Protein AF-A0A3D3Q5A8-F1 (afdb_monomer_lite)

Structure (mmCIF, N/CA/C/O backbone):
data_AF-A0A3D3Q5A8-F1
#
_entry.id   AF-A0A3D3Q5A8-F1
#
loop_
_atom_site.group_PDB
_atom_site.id
_atom_site.type_symbol
_atom_site.label_atom_id
_atom_site.label_alt_id
_atom_site.label_comp_id
_atom_site.label_asym_id
_atom_site.label_entity_id
_atom_site.label_seq_id
_atom_site.pdbx_PDB_ins_code
_atom_site.Cartn_x
_atom_site.Cartn_y
_atom_site.Cartn_z
_atom_site.occupancy
_atom_site.B_iso_or_equiv
_atom_site.auth_seq_id
_atom_site.auth_comp_id
_atom_site.auth_asym_id
_atom_site.auth_atom_id
_atom_site.pdbx_PDB_model_num
ATOM 1 N N . MET A 1 1 ? -49.945 8.612 -35.648 1.00 50.72 1 MET A N 1
ATOM 2 C CA . MET A 1 1 ? -48.708 7.947 -35.167 1.00 50.72 1 MET A CA 1
ATOM 3 C C . MET A 1 1 ? -49.095 6.640 -34.490 1.00 50.72 1 MET A C 1
ATOM 5 O O . MET A 1 1 ? -49.850 6.670 -33.527 1.00 50.72 1 MET A O 1
ATOM 9 N N . SER A 1 2 ? -48.706 5.497 -35.062 1.00 47.28 2 SER A N 1
ATOM 10 C CA . SER A 1 2 ? -49.207 4.184 -34.635 1.00 47.28 2 SER A CA 1
ATOM 11 C C . SER A 1 2 ? -48.588 3.749 -33.299 1.00 47.28 2 SER A C 1
ATOM 13 O O . SER A 1 2 ? -47.399 3.956 -33.050 1.00 47.28 2 SER A O 1
ATOM 15 N N . ARG A 1 3 ? -49.397 3.116 -32.435 1.00 49.88 3 ARG A N 1
ATOM 16 C CA . ARG A 1 3 ? -49.002 2.603 -31.104 1.00 49.88 3 ARG A CA 1
ATOM 17 C C . ARG A 1 3 ? -47.792 1.651 -31.130 1.00 49.88 3 ARG A C 1
ATOM 19 O O . ARG A 1 3 ? -47.181 1.431 -30.093 1.00 49.88 3 ARG A O 1
ATOM 26 N N . ARG A 1 4 ? -47.418 1.121 -32.300 1.00 47.25 4 ARG A N 1
ATOM 27 C CA . ARG A 1 4 ? -46.270 0.219 -32.474 1.00 47.25 4 ARG A CA 1
ATOM 28 C C . ARG A 1 4 ? -44.910 0.925 -32.405 1.00 47.25 4 ARG A C 1
ATOM 30 O O . ARG A 1 4 ? -43.928 0.269 -32.088 1.00 47.25 4 ARG A O 1
ATOM 37 N N . GLY A 1 5 ? -44.845 2.240 -32.635 1.00 36.72 5 GLY A N 1
ATOM 38 C CA . GLY A 1 5 ? -43.580 2.990 -32.608 1.00 36.72 5 GLY A CA 1
ATOM 39 C C . GLY A 1 5 ? -43.033 3.299 -31.207 1.00 36.72 5 GLY A C 1
ATOM 40 O O . GLY A 1 5 ? -41.832 3.490 -31.060 1.00 36.72 5 GLY A O 1
ATOM 41 N N . ARG A 1 6 ? -43.884 3.325 -30.168 1.00 42.34 6 ARG A N 1
ATOM 42 C CA . ARG A 1 6 ? -43.455 3.633 -28.786 1.00 42.34 6 ARG A CA 1
ATOM 43 C C . ARG A 1 6 ? -42.824 2.443 -28.059 1.00 42.34 6 ARG A C 1
ATOM 45 O O . ARG A 1 6 ? -41.862 2.629 -27.328 1.00 42.34 6 ARG A O 1
ATOM 52 N N . LEU A 1 7 ? -43.302 1.226 -28.319 1.00 43.25 7 LEU A N 1
ATOM 53 C CA . LEU A 1 7 ? -42.832 0.024 -27.616 1.00 43.25 7 LEU A CA 1
ATOM 54 C C . LEU A 1 7 ? -41.409 -0.401 -28.014 1.00 43.25 7 LEU A C 1
ATOM 56 O O . LEU A 1 7 ? -40.699 -0.996 -27.211 1.00 43.25 7 LEU A O 1
ATOM 60 N N . VAL A 1 8 ? -40.967 -0.071 -29.232 1.00 48.19 8 VAL A N 1
ATOM 61 C CA . VAL A 1 8 ? -39.616 -0.426 -29.702 1.00 48.19 8 VAL A CA 1
ATOM 62 C C . VAL A 1 8 ? -38.549 0.480 -29.076 1.00 48.19 8 VAL A C 1
ATOM 64 O O . VAL A 1 8 ? -37.470 0.007 -28.732 1.00 48.19 8 VAL A O 1
ATOM 67 N N . ALA A 1 9 ? -38.858 1.764 -28.865 1.00 43.53 9 ALA A N 1
ATOM 68 C CA . ALA A 1 9 ? -37.927 2.706 -28.245 1.00 43.53 9 ALA A CA 1
ATOM 69 C C . ALA A 1 9 ? -37.749 2.445 -26.736 1.00 43.53 9 ALA A C 1
ATOM 71 O O . ALA A 1 9 ? -36.630 2.502 -26.233 1.00 43.53 9 ALA A O 1
ATOM 72 N N . GLU A 1 10 ? -38.823 2.092 -26.023 1.00 43.38 10 GLU A N 1
ATOM 73 C CA . GLU A 1 10 ? -38.762 1.774 -24.588 1.00 43.38 10 GLU A CA 1
ATOM 74 C C . GLU A 1 10 ? -38.052 0.434 -24.314 1.00 43.38 10 GLU A C 1
ATOM 76 O O . GLU A 1 10 ? -37.279 0.330 -23.360 1.00 43.38 10 GLU A O 1
ATOM 81 N N . GLY A 1 11 ? -38.222 -0.565 -25.190 1.00 41.34 11 GLY A N 1
ATOM 82 C CA . GLY A 1 11 ? -37.533 -1.856 -25.073 1.00 41.34 11 GLY A CA 1
ATOM 83 C C . GLY A 1 11 ? -36.012 -1.768 -25.251 1.00 41.34 11 GLY A C 1
ATOM 84 O O . GLY A 1 11 ? -35.265 -2.451 -24.551 1.00 41.34 11 GLY A O 1
ATOM 85 N N . LEU A 1 12 ? -35.534 -0.890 -26.140 1.00 44.00 12 LEU A N 1
ATOM 86 C CA . LEU A 1 12 ? -34.100 -0.684 -26.384 1.00 44.00 12 LEU A CA 1
ATOM 87 C C . LEU A 1 12 ? -33.406 0.072 -25.242 1.00 44.00 12 LEU A C 1
ATOM 89 O O . LEU A 1 12 ? -32.283 -0.273 -24.879 1.00 44.00 12 LEU A O 1
ATOM 93 N N . ILE A 1 13 ? -34.077 1.048 -24.622 1.00 46.16 13 ILE A N 1
ATOM 94 C CA . ILE A 1 13 ? -33.530 1.782 -23.467 1.00 46.16 13 ILE A CA 1
ATOM 95 C C . ILE A 1 13 ? -33.424 0.863 -22.240 1.00 46.16 13 ILE A C 1
ATOM 97 O O . ILE A 1 13 ? -32.413 0.890 -21.535 1.00 46.16 13 ILE A O 1
ATOM 101 N N . ALA A 1 14 ? -34.416 -0.006 -22.017 1.00 46.34 14 ALA A N 1
ATOM 102 C CA . ALA A 1 14 ? -34.397 -0.962 -20.910 1.00 46.34 14 ALA A CA 1
ATOM 103 C C . ALA A 1 14 ? -33.270 -2.006 -21.042 1.00 46.34 14 ALA A C 1
ATOM 105 O O . ALA A 1 14 ? -32.628 -2.346 -20.049 1.00 46.34 14 ALA A O 1
ATOM 106 N N . LEU A 1 15 ? -32.970 -2.471 -22.260 1.00 44.12 15 LEU A N 1
ATOM 107 C CA . LEU A 1 15 ? -31.894 -3.438 -22.514 1.00 44.12 15 LEU A CA 1
ATOM 108 C C . LEU A 1 15 ? -30.489 -2.841 -22.340 1.00 44.12 15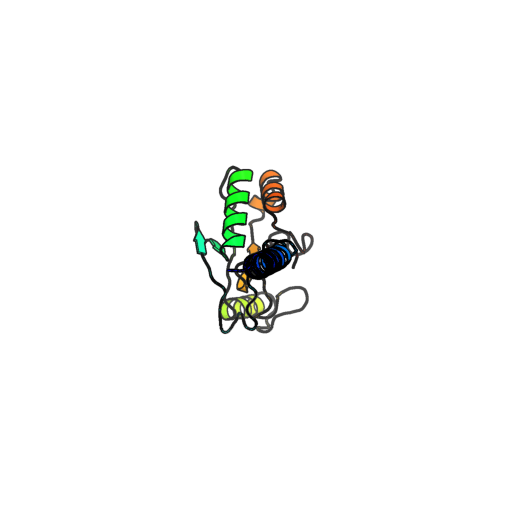 LEU A C 1
ATOM 110 O O . LEU A 1 15 ? -29.612 -3.510 -21.793 1.00 44.12 15 LEU A O 1
ATOM 114 N N . VAL A 1 16 ? -30.270 -1.579 -22.726 1.00 48.53 16 VAL A N 1
ATOM 115 C CA . VAL A 1 16 ? -28.977 -0.900 -22.508 1.00 48.53 16 VAL A CA 1
ATOM 116 C C . VAL A 1 16 ? -28.761 -0.586 -21.022 1.00 48.53 16 VAL A C 1
ATOM 118 O O . VAL A 1 16 ? -27.660 -0.784 -20.507 1.00 48.53 16 VAL A O 1
ATOM 121 N N . ALA A 1 17 ? -29.813 -0.181 -20.301 1.00 46.28 17 ALA A N 1
ATOM 122 C CA . ALA A 1 17 ? -29.740 0.038 -18.856 1.00 46.28 17 ALA A CA 1
ATOM 123 C C . ALA A 1 17 ? -29.482 -1.268 -18.082 1.00 46.28 17 ALA A C 1
ATOM 125 O O . ALA A 1 17 ? -28.674 -1.271 -17.151 1.00 46.28 17 ALA A O 1
ATOM 126 N N . ALA A 1 18 ? -30.101 -2.381 -18.497 1.00 46.88 18 ALA A N 1
ATOM 127 C CA . ALA A 1 18 ? -29.897 -3.705 -17.904 1.00 46.88 18 ALA A CA 1
ATOM 128 C C . ALA A 1 18 ? -28.492 -4.273 -18.189 1.00 46.88 18 ALA A C 1
ATOM 130 O O . ALA A 1 18 ? -27.848 -4.818 -17.295 1.00 46.88 18 ALA A O 1
ATOM 131 N N . ALA A 1 19 ? -27.963 -4.099 -19.404 1.00 44.56 19 ALA A N 1
ATOM 132 C CA . ALA A 1 19 ? -26.610 -4.549 -19.736 1.00 44.56 19 ALA A CA 1
ATOM 133 C C . ALA A 1 19 ? -25.527 -3.749 -18.986 1.00 44.56 19 ALA A C 1
ATOM 135 O O . ALA A 1 19 ? -24.550 -4.328 -18.506 1.00 44.56 19 ALA A O 1
ATOM 136 N N . ALA A 1 20 ? -25.719 -2.435 -18.815 1.00 44.84 20 ALA A N 1
ATOM 137 C CA . ALA A 1 20 ? -24.801 -1.598 -18.043 1.00 44.84 20 ALA A CA 1
ATOM 138 C C . ALA A 1 20 ? -24.843 -1.918 -16.537 1.00 44.84 20 ALA A C 1
ATOM 140 O O . ALA A 1 20 ? -23.803 -1.914 -15.881 1.00 44.84 20 ALA A O 1
ATOM 141 N N . THR A 1 21 ? -26.012 -2.263 -15.985 1.00 43.94 21 THR A N 1
ATOM 142 C CA . THR A 1 21 ? -26.123 -2.679 -14.576 1.00 43.94 21 THR A CA 1
ATOM 143 C C . THR A 1 21 ? -25.519 -4.060 -14.330 1.00 43.94 21 THR A C 1
ATOM 145 O O . THR A 1 21 ? -24.800 -4.229 -13.349 1.00 43.94 21 THR A O 1
ATOM 148 N N . VAL A 1 22 ? -25.700 -5.034 -15.226 1.00 43.09 22 VAL A N 1
ATOM 149 C CA . VAL A 1 22 ? -25.126 -6.383 -15.044 1.00 43.09 22 VAL A CA 1
ATOM 150 C C . VAL A 1 22 ? -23.592 -6.389 -15.154 1.00 43.09 22 VAL A C 1
ATOM 152 O O . VAL A 1 22 ? -22.937 -7.140 -14.431 1.00 43.09 22 VAL A O 1
ATOM 155 N N . PHE A 1 23 ? -22.985 -5.520 -15.972 1.00 40.03 23 PHE A N 1
ATOM 156 C CA . PHE A 1 23 ? -21.519 -5.408 -16.034 1.00 40.03 23 PHE A CA 1
ATOM 157 C C . PHE A 1 23 ? -20.913 -4.742 -14.783 1.00 40.03 23 PHE A C 1
ATOM 159 O O . PHE A 1 23 ? -19.792 -5.063 -14.389 1.00 40.03 23 PHE A O 1
ATOM 166 N N . VAL A 1 24 ? -21.661 -3.847 -14.130 1.00 45.41 24 VAL A N 1
ATOM 167 C CA . VAL A 1 24 ? -21.235 -3.136 -12.911 1.00 45.41 24 VAL A CA 1
ATOM 168 C C . VAL A 1 24 ? -21.465 -3.964 -11.640 1.00 45.41 24 VAL A C 1
ATOM 170 O O . VAL A 1 24 ? -20.714 -3.824 -10.680 1.00 45.41 24 VAL A O 1
ATOM 173 N N . LEU A 1 25 ? -22.453 -4.861 -11.623 1.00 43.09 25 LEU A N 1
ATOM 174 C CA . LEU A 1 25 ? -22.853 -5.589 -10.411 1.00 43.09 25 LEU A CA 1
ATOM 175 C C . LEU A 1 25 ? -22.073 -6.886 -10.143 1.00 43.09 25 LEU A C 1
ATOM 177 O O . LEU A 1 25 ? -22.232 -7.460 -9.070 1.00 43.09 25 LEU A O 1
ATOM 181 N N . ASN A 1 26 ? -21.222 -7.347 -11.070 1.00 37.12 26 ASN A N 1
ATOM 182 C CA . ASN A 1 26 ? -20.604 -8.679 -10.977 1.00 37.12 26 ASN A CA 1
ATOM 183 C C . ASN A 1 26 ? -19.091 -8.700 -10.725 1.00 37.12 26 ASN A C 1
ATOM 185 O O . ASN A 1 26 ? -18.451 -9.748 -10.824 1.00 37.12 26 ASN A O 1
ATOM 189 N N . ARG A 1 27 ? -18.485 -7.560 -10.388 1.00 44.09 27 ARG A N 1
ATOM 190 C CA . ARG A 1 27 ? -17.112 -7.522 -9.883 1.00 44.09 27 ARG A CA 1
ATOM 191 C C . ARG A 1 27 ? -17.049 -6.525 -8.736 1.00 44.09 27 ARG A C 1
ATOM 193 O O . ARG A 1 27 ? -17.621 -5.447 -8.842 1.00 44.09 27 ARG A O 1
ATOM 200 N N . GLY A 1 28 ? -16.374 -6.885 -7.646 1.00 48.56 28 GLY A N 1
ATOM 201 C CA . GLY A 1 28 ? -16.122 -5.963 -6.537 1.00 48.56 28 GLY A CA 1
ATOM 202 C C . GLY A 1 28 ? -15.442 -4.663 -7.002 1.00 48.56 28 GLY A C 1
ATOM 203 O O . GLY A 1 28 ? -15.123 -4.522 -8.184 1.00 48.56 28 GLY A O 1
ATOM 204 N N . PRO A 1 29 ? -15.196 -3.699 -6.100 1.00 57.09 29 PRO A N 1
ATOM 205 C CA . PRO A 1 29 ? -14.477 -2.470 -6.435 1.00 57.09 29 PRO A CA 1
ATOM 206 C C . PRO A 1 29 ? -13.101 -2.817 -7.023 1.00 57.09 29 PRO A C 1
ATOM 208 O O . PRO A 1 29 ? -12.145 -3.096 -6.301 1.00 57.09 29 PRO A O 1
ATOM 211 N N . ASN A 1 30 ? -13.009 -2.852 -8.352 1.00 77.44 30 ASN A N 1
ATOM 212 C CA . ASN A 1 30 ? -11.789 -3.251 -9.028 1.00 77.44 30 ASN A CA 1
ATOM 213 C C . ASN A 1 30 ? -10.869 -2.047 -9.096 1.00 77.44 30 ASN A C 1
ATOM 215 O O . ASN A 1 30 ? -11.212 -1.008 -9.661 1.00 77.44 30 ASN A O 1
ATOM 219 N N . ILE A 1 31 ? -9.671 -2.215 -8.558 1.00 89.75 31 ILE A N 1
ATOM 220 C CA . ILE A 1 31 ? -8.557 -1.335 -8.875 1.00 89.75 31 ILE A CA 1
ATOM 221 C C . ILE A 1 31 ? -8.296 -1.360 -10.387 1.00 89.75 31 ILE A C 1
ATOM 223 O O . ILE A 1 31 ? -8.458 -2.387 -11.052 1.00 89.75 31 ILE A O 1
ATOM 227 N N . ILE A 1 32 ? -7.865 -0.231 -10.933 1.00 92.00 32 ILE A N 1
ATOM 228 C CA . ILE A 1 32 ? -7.418 -0.126 -12.318 1.00 92.00 32 ILE A CA 1
ATOM 229 C C . ILE A 1 32 ? -6.074 -0.850 -12.424 1.00 92.00 32 ILE A C 1
ATOM 231 O O . ILE A 1 32 ? -5.138 -0.541 -11.685 1.00 92.00 32 ILE A O 1
ATOM 235 N N . LYS A 1 33 ? -5.969 -1.809 -13.345 1.00 91.44 33 LYS A N 1
ATOM 236 C CA . LYS A 1 33 ? -4.724 -2.519 -13.657 1.00 91.44 33 LYS A CA 1
ATOM 237 C C . LYS A 1 33 ? -4.325 -2.176 -15.094 1.00 91.44 33 LYS A C 1
ATOM 239 O O . LYS A 1 33 ? -4.867 -2.791 -16.006 1.00 91.44 33 LYS A O 1
ATOM 244 N N . PRO A 1 34 ? -3.461 -1.167 -15.313 1.00 89.56 34 PRO A N 1
ATOM 245 C CA . PRO A 1 34 ? -2.949 -0.872 -16.647 1.00 89.56 34 PRO A CA 1
ATOM 246 C C . PRO A 1 34 ? -2.184 -2.076 -17.205 1.00 89.56 34 PRO A C 1
ATOM 248 O O . PRO A 1 34 ? -1.512 -2.765 -16.439 1.00 89.56 34 PRO A O 1
ATOM 251 N N . ASP A 1 35 ? -2.206 -2.275 -18.523 1.00 91.62 35 ASP A N 1
ATOM 252 C CA . ASP A 1 35 ? -1.437 -3.348 -19.177 1.00 91.62 35 ASP A CA 1
ATOM 253 C C . ASP A 1 35 ? 0.074 -3.195 -18.943 1.00 91.62 35 ASP A C 1
ATOM 255 O O . ASP A 1 35 ? 0.814 -4.172 -18.840 1.00 91.62 35 ASP A O 1
ATOM 259 N N . ASN A 1 36 ? 0.537 -1.946 -18.820 1.00 92.00 36 ASN A N 1
ATOM 260 C CA . ASN A 1 36 ? 1.913 -1.614 -18.486 1.00 92.00 36 ASN A CA 1
ATOM 261 C C . ASN A 1 36 ? 1.967 -0.516 -17.406 1.00 92.00 36 ASN A C 1
ATOM 263 O O . ASN A 1 36 ? 2.108 0.668 -17.735 1.00 92.00 36 ASN A O 1
ATOM 267 N N . PRO A 1 37 ? 1.917 -0.880 -16.110 1.00 91.94 37 PRO A N 1
ATOM 268 C CA . PRO A 1 37 ? 1.976 0.090 -15.016 1.00 91.94 37 PRO A CA 1
ATOM 269 C C . PRO A 1 37 ? 3.344 0.788 -14.904 1.00 91.94 37 PRO A C 1
ATOM 271 O O . PRO A 1 37 ? 3.482 1.748 -14.148 1.00 91.94 37 PRO A O 1
ATOM 274 N N . CYS A 1 38 ? 4.360 0.336 -15.655 1.00 93.19 38 CYS A N 1
ATOM 275 C CA . CYS A 1 38 ? 5.656 1.010 -15.750 1.00 93.19 38 CYS A CA 1
ATOM 276 C C . CYS A 1 38 ? 5.693 2.144 -16.760 1.00 93.19 38 CYS A C 1
ATOM 278 O O . CYS A 1 38 ? 6.450 3.090 -16.558 1.00 93.19 38 CYS A O 1
ATOM 280 N N . ALA A 1 39 ? 4.899 2.054 -17.823 1.00 94.75 39 ALA A N 1
ATOM 281 C CA . ALA A 1 39 ? 4.765 3.126 -18.800 1.00 94.75 39 ALA A CA 1
ATOM 282 C C . ALA A 1 39 ? 3.682 4.125 -18.383 1.00 94.75 39 ALA A C 1
ATOM 284 O O . ALA A 1 39 ? 3.854 5.333 -18.531 1.00 94.75 39 ALA A O 1
ATOM 285 N N . THR A 1 40 ? 2.572 3.626 -17.837 1.00 92.88 40 THR A N 1
ATOM 286 C CA . THR A 1 40 ? 1.418 4.448 -17.478 1.00 92.88 40 THR A CA 1
ATOM 287 C C . THR A 1 40 ? 0.971 4.098 -16.063 1.00 92.88 40 THR A C 1
ATOM 289 O O . THR A 1 40 ? 0.313 3.073 -15.870 1.00 92.88 40 THR A O 1
ATOM 292 N N . PRO A 1 41 ? 1.328 4.914 -15.053 1.00 91.12 41 PRO A N 1
ATOM 293 C CA . PRO A 1 41 ? 0.862 4.673 -13.697 1.00 91.12 41 PRO A CA 1
ATOM 294 C C . PRO A 1 41 ? -0.667 4.820 -13.639 1.00 91.12 41 PRO A C 1
ATOM 296 O O . PRO A 1 41 ? -1.241 5.608 -14.398 1.00 91.12 41 PRO A O 1
ATOM 299 N N . PRO A 1 42 ? -1.350 4.094 -12.740 1.00 93.94 42 PRO A N 1
ATOM 300 C CA . PRO A 1 42 ? -2.782 4.281 -12.549 1.00 93.94 42 PRO A CA 1
ATOM 301 C C . PRO A 1 42 ? -3.079 5.679 -11.974 1.00 93.94 42 PRO A C 1
ATOM 303 O O . PRO A 1 42 ? -2.172 6.357 -11.488 1.00 93.94 42 PRO A O 1
ATOM 306 N N . PRO A 1 43 ? -4.346 6.122 -11.965 1.00 95.69 43 PRO A N 1
ATOM 307 C CA . PRO A 1 43 ? -4.740 7.340 -11.261 1.00 95.69 43 PRO A CA 1
ATOM 308 C C . PRO A 1 43 ? -4.414 7.242 -9.765 1.00 95.69 43 PRO A C 1
ATOM 310 O O . PRO A 1 43 ? -4.784 6.265 -9.123 1.00 95.69 43 PRO A O 1
ATOM 313 N N . LEU A 1 44 ? -3.761 8.252 -9.187 1.00 97.44 44 LEU A N 1
ATOM 314 C CA . LEU A 1 44 ? -3.341 8.244 -7.780 1.00 97.44 44 LEU A CA 1
ATOM 315 C C . LEU A 1 44 ? -3.883 9.458 -7.023 1.00 97.44 44 LEU A C 1
ATOM 317 O O . LEU A 1 44 ? -4.016 10.551 -7.565 1.00 97.44 44 LEU A O 1
ATOM 321 N N . GLN A 1 45 ? -4.135 9.265 -5.735 1.00 98.25 45 GLN A N 1
ATOM 322 C CA . GLN A 1 45 ? -4.510 10.289 -4.769 1.00 98.25 45 GLN A CA 1
ATOM 323 C C . GLN A 1 45 ? -3.567 10.241 -3.571 1.00 98.25 45 GLN A C 1
ATOM 325 O O . GLN A 1 45 ? -3.050 9.179 -3.224 1.00 98.25 45 GLN A O 1
ATOM 330 N N . ARG A 1 46 ? -3.371 11.390 -2.917 1.00 98.31 46 ARG A N 1
ATOM 331 C CA . ARG A 1 46 ? -2.539 11.521 -1.716 1.00 98.31 46 ARG A CA 1
ATOM 332 C C . ARG A 1 46 ? -3.367 11.904 -0.496 1.00 98.31 46 ARG A C 1
ATOM 334 O O . ARG A 1 46 ? -4.258 12.744 -0.588 1.00 98.31 46 ARG A O 1
ATOM 341 N N . PHE A 1 47 ? -3.049 11.315 0.651 1.00 97.62 47 PHE A N 1
ATOM 342 C CA . PHE A 1 47 ? -3.661 11.633 1.941 1.00 97.62 47 PHE A CA 1
ATOM 343 C C . PHE A 1 47 ? -2.683 11.296 3.071 1.00 97.62 47 PHE A C 1
ATOM 345 O O . PHE A 1 47 ? -2.266 10.149 3.183 1.00 97.62 47 PHE A O 1
ATOM 352 N N . HIS A 1 48 ? -2.290 12.287 3.880 1.00 95.62 48 HIS A N 1
ATOM 353 C CA . HIS A 1 48 ? -1.308 12.130 4.972 1.00 95.62 48 HIS A CA 1
ATOM 354 C C . HIS A 1 48 ? -0.063 11.305 4.582 1.00 95.62 48 HIS A C 1
ATOM 356 O O . HIS A 1 48 ? 0.304 10.354 5.261 1.00 95.62 48 HIS A O 1
ATOM 362 N N . GLY A 1 49 ? 0.563 11.631 3.446 1.00 95.69 49 GLY A N 1
ATOM 363 C CA . GLY A 1 49 ? 1.765 10.937 2.957 1.00 95.69 49 GLY A CA 1
ATOM 364 C C . GLY A 1 49 ? 1.515 9.584 2.274 1.00 95.69 49 GLY A C 1
ATOM 365 O O . GLY A 1 49 ? 2.411 9.066 1.614 1.00 95.69 49 GLY A O 1
ATOM 366 N N . VAL A 1 50 ? 0.297 9.043 2.338 1.00 98.44 50 VAL A N 1
ATOM 367 C CA . VAL A 1 50 ? -0.099 7.802 1.659 1.00 98.44 50 VAL A CA 1
ATOM 368 C C . VAL A 1 50 ? -0.563 8.115 0.242 1.00 98.44 50 VAL A C 1
ATOM 370 O O . VAL A 1 50 ? -1.387 9.007 0.044 1.00 98.44 50 VAL A O 1
ATOM 373 N N . THR A 1 51 ? -0.043 7.386 -0.746 1.00 98.69 51 THR A N 1
ATOM 374 C CA . THR A 1 51 ? -0.415 7.524 -2.161 1.00 98.69 51 THR A CA 1
ATOM 375 C C . THR A 1 51 ? -1.058 6.230 -2.656 1.00 98.69 51 THR A C 1
ATOM 377 O O . THR A 1 51 ? -0.404 5.190 -2.648 1.00 98.69 51 THR A O 1
ATOM 380 N N . LEU A 1 52 ? -2.324 6.282 -3.082 1.00 98.50 52 LEU A N 1
ATOM 381 C CA . LEU A 1 52 ? -3.115 5.115 -3.508 1.00 98.50 52 LEU A CA 1
ATOM 382 C C . LEU A 1 52 ? -4.054 5.468 -4.667 1.00 98.50 52 LEU A C 1
ATOM 384 O O . LEU A 1 52 ? -4.348 6.640 -4.891 1.00 98.50 52 LEU A O 1
ATOM 388 N N . GLN A 1 53 ? -4.586 4.465 -5.364 1.00 98.00 53 GLN A N 1
ATOM 389 C CA . GLN A 1 53 ? -5.726 4.647 -6.263 1.00 98.00 53 GLN A CA 1
ATOM 390 C C . GLN A 1 53 ? -6.967 5.151 -5.513 1.00 98.00 53 GLN A C 1
ATOM 392 O O . GLN A 1 53 ? -7.122 4.826 -4.336 1.00 98.00 53 GLN A O 1
ATOM 397 N N . PRO A 1 54 ? -7.902 5.863 -6.171 1.00 97.56 54 PRO A N 1
ATOM 398 C CA . PRO A 1 54 ? -9.092 6.411 -5.517 1.00 97.56 54 PRO A CA 1
ATOM 399 C C . PRO A 1 54 ? -9.898 5.399 -4.685 1.00 97.56 54 PRO A C 1
ATOM 401 O O . PRO A 1 54 ? -10.251 5.689 -3.543 1.00 97.56 54 PRO A O 1
ATOM 404 N N . LEU A 1 55 ? -10.144 4.190 -5.208 1.00 96.44 55 LEU A N 1
ATOM 405 C CA . LEU A 1 55 ? -10.900 3.159 -4.478 1.00 96.44 55 LEU A CA 1
ATOM 406 C C . LEU A 1 55 ? -10.133 2.622 -3.260 1.00 96.44 55 LEU A C 1
ATOM 408 O O . LEU A 1 55 ? -10.700 2.525 -2.173 1.00 96.44 55 LEU A O 1
ATOM 412 N N . ALA A 1 56 ? -8.833 2.354 -3.408 1.00 97.62 56 ALA A N 1
ATOM 413 C CA . ALA A 1 56 ? -7.981 1.948 -2.292 1.00 97.62 56 ALA A CA 1
ATOM 414 C C . ALA A 1 56 ? -7.838 3.079 -1.253 1.00 97.62 56 ALA A C 1
ATOM 416 O O . ALA A 1 56 ? -7.871 2.831 -0.053 1.00 97.62 56 ALA A O 1
ATOM 417 N N . MET A 1 57 ? -7.766 4.340 -1.685 1.00 98.44 57 MET A N 1
ATOM 418 C CA . MET A 1 57 ? -7.743 5.507 -0.801 1.00 98.44 57 MET A CA 1
ATOM 419 C C . MET A 1 57 ? -9.042 5.636 0.003 1.00 98.44 57 MET A C 1
ATOM 421 O O . MET A 1 57 ? -9.008 5.907 1.205 1.00 98.44 57 MET A O 1
ATOM 425 N N . HIS A 1 58 ? -10.194 5.406 -0.629 1.00 97.88 58 HIS A N 1
ATOM 426 C CA . HIS A 1 58 ? -11.478 5.364 0.066 1.00 97.88 58 HIS A CA 1
ATOM 427 C C . HIS A 1 58 ? -11.504 4.251 1.127 1.00 97.88 58 HIS A C 1
ATOM 429 O O . HIS A 1 58 ? -11.867 4.504 2.278 1.00 97.88 58 HIS A O 1
ATOM 435 N N . ALA A 1 59 ? -11.039 3.048 0.781 1.00 98.00 59 ALA A N 1
ATOM 436 C CA . ALA A 1 59 ? -10.911 1.943 1.729 1.00 98.00 59 ALA A CA 1
ATOM 437 C C . ALA A 1 59 ? -9.946 2.266 2.882 1.00 98.00 59 ALA A C 1
ATOM 439 O O . ALA A 1 59 ? -10.249 1.988 4.039 1.00 98.00 59 ALA A O 1
ATOM 440 N N . TYR A 1 60 ? -8.810 2.912 2.608 1.00 98.50 60 TYR A N 1
ATOM 441 C CA . TYR A 1 60 ? -7.865 3.348 3.638 1.00 98.50 60 TYR A CA 1
ATOM 442 C C . TYR A 1 60 ? -8.500 4.347 4.616 1.00 98.50 60 TYR A C 1
ATOM 444 O O . TYR A 1 60 ? -8.390 4.198 5.832 1.00 98.50 60 TYR A O 1
ATOM 452 N N . ARG A 1 61 ? -9.229 5.348 4.110 1.00 98.56 61 ARG A N 1
ATOM 453 C CA . ARG A 1 61 ? -9.970 6.301 4.954 1.00 98.56 61 ARG A CA 1
ATOM 454 C C . ARG A 1 61 ? -11.018 5.597 5.811 1.00 98.56 61 ARG A C 1
ATOM 456 O O . ARG A 1 61 ? -11.112 5.891 7.000 1.00 98.56 61 ARG A O 1
ATOM 463 N N . ARG A 1 62 ? -11.748 4.633 5.243 1.00 98.50 62 ARG A N 1
ATOM 464 C CA . ARG A 1 62 ? -12.692 3.797 5.995 1.00 98.50 62 ARG A CA 1
ATOM 465 C C . ARG A 1 62 ? -11.997 3.015 7.111 1.00 98.50 62 ARG A C 1
ATOM 467 O O . ARG A 1 62 ? -12.487 3.043 8.235 1.00 98.50 62 ARG A O 1
ATOM 474 N N . ALA A 1 63 ? -10.846 2.401 6.841 1.00 98.56 63 ALA A N 1
ATOM 475 C CA . ALA A 1 63 ? -10.061 1.70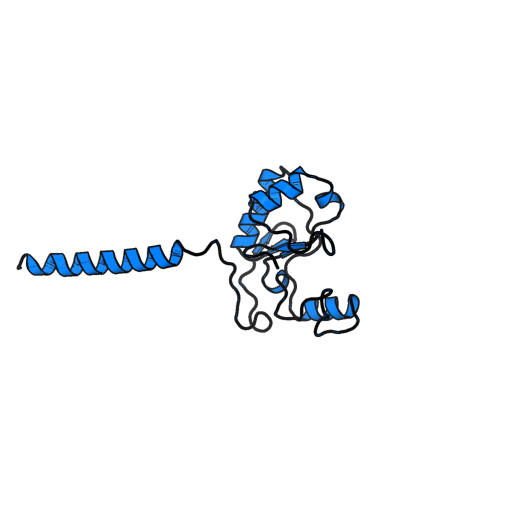5 7.860 1.00 98.56 63 ALA A CA 1
ATOM 476 C C . ALA A 1 63 ? -9.630 2.649 8.998 1.00 98.56 63 ALA A C 1
ATOM 478 O O . ALA A 1 63 ? -9.788 2.311 10.166 1.00 98.56 63 ALA A O 1
ATOM 479 N N . ASN A 1 64 ? -9.173 3.868 8.686 1.00 98.50 64 ASN A N 1
ATOM 480 C CA . ASN A 1 64 ? -8.828 4.866 9.708 1.00 98.50 64 ASN A CA 1
ATOM 481 C C . ASN A 1 64 ? -10.029 5.232 10.600 1.00 98.50 64 ASN A C 1
ATOM 483 O O . ASN A 1 64 ? -9.893 5.313 11.822 1.00 98.50 64 ASN A O 1
ATOM 487 N N . MET A 1 65 ? -11.216 5.416 10.007 1.00 98.44 65 MET A N 1
ATOM 488 C CA . MET A 1 65 ? -12.443 5.693 10.765 1.00 98.44 65 MET A CA 1
ATOM 489 C C . MET A 1 65 ? -12.809 4.533 11.697 1.00 98.44 65 MET A C 1
ATOM 491 O O . MET A 1 65 ? -13.070 4.759 12.875 1.00 98.44 65 MET A O 1
ATOM 495 N N . LEU A 1 66 ? -12.768 3.292 11.200 1.00 98.56 66 LEU A N 1
ATOM 496 C CA . LEU A 1 66 ? -13.063 2.091 11.992 1.00 98.56 66 LEU A CA 1
ATOM 497 C C . LEU A 1 66 ? -12.037 1.878 13.119 1.00 98.56 66 LEU A C 1
ATOM 499 O O . LEU A 1 66 ? -12.396 1.541 14.249 1.00 98.56 66 LEU A O 1
ATOM 503 N N . ALA A 1 67 ? -10.757 2.145 12.851 1.00 98.12 67 ALA A N 1
ATOM 504 C CA . ALA A 1 67 ? -9.705 2.112 13.862 1.00 98.12 67 ALA A CA 1
ATOM 505 C C . ALA A 1 67 ? -9.852 3.245 14.898 1.00 98.12 67 ALA A C 1
ATOM 507 O O . ALA A 1 67 ? -9.391 3.114 16.036 1.00 98.12 67 ALA A O 1
ATOM 508 N N . GLY A 1 68 ? -10.521 4.344 14.536 1.00 98.00 68 GLY A N 1
ATOM 509 C CA . GLY A 1 68 ? -10.636 5.559 15.344 1.00 98.00 68 GLY A CA 1
ATOM 510 C C . GLY A 1 68 ? -9.330 6.353 15.437 1.00 98.00 68 GLY A C 1
ATOM 511 O O . GLY A 1 68 ? -9.161 7.138 16.363 1.00 98.00 68 GLY A O 1
ATOM 512 N N . ARG A 1 69 ? -8.380 6.108 14.526 1.00 97.38 69 ARG A N 1
ATOM 513 C CA . ARG A 1 69 ? -7.079 6.788 14.456 1.00 97.38 69 ARG A CA 1
ATOM 514 C C . ARG A 1 69 ? -6.459 6.624 13.073 1.00 97.38 69 ARG A C 1
ATOM 516 O O . ARG A 1 69 ? -6.846 5.734 12.320 1.00 97.38 69 ARG A O 1
ATOM 523 N N . LEU A 1 70 ? -5.449 7.438 12.775 1.00 97.25 70 LEU A N 1
ATOM 524 C CA . LEU A 1 70 ? -4.624 7.232 11.588 1.00 97.25 70 LEU A CA 1
ATOM 525 C C . LEU A 1 70 ? -3.801 5.940 11.743 1.00 97.25 70 LEU A C 1
ATOM 527 O O . LEU A 1 70 ? -3.115 5.735 12.751 1.00 97.25 70 LEU A O 1
ATOM 531 N N . ILE A 1 71 ? -3.885 5.067 10.747 1.00 97.94 71 ILE A N 1
ATOM 532 C CA . ILE A 1 71 ? -3.060 3.871 10.603 1.00 97.94 71 ILE A CA 1
ATOM 533 C C . ILE A 1 71 ? -1.725 4.316 10.005 1.00 97.94 71 ILE A C 1
ATOM 535 O O . ILE A 1 71 ? -1.684 4.929 8.946 1.00 97.94 71 ILE A O 1
ATOM 539 N N . ALA A 1 72 ? -0.615 4.046 10.686 1.00 97.00 72 ALA A N 1
ATOM 540 C CA . ALA A 1 72 ? 0.696 4.436 10.185 1.00 97.00 72 ALA A CA 1
ATOM 541 C C . ALA A 1 72 ? 1.118 3.517 9.030 1.00 97.00 72 ALA A C 1
ATOM 543 O O . ALA A 1 72 ? 1.352 2.324 9.225 1.00 97.00 72 ALA A O 1
ATOM 544 N N . VAL A 1 73 ? 1.231 4.096 7.837 1.00 98.00 73 VAL A N 1
ATOM 545 C CA . VAL A 1 73 ? 1.705 3.421 6.627 1.00 98.00 73 VAL A CA 1
ATOM 546 C C . VAL A 1 73 ? 3.179 3.760 6.417 1.00 98.00 73 VAL A C 1
ATOM 548 O O . VAL A 1 73 ? 3.539 4.931 6.322 1.00 98.00 73 VAL A O 1
ATOM 551 N N . ILE A 1 74 ? 4.023 2.733 6.338 1.00 96.94 74 ILE A N 1
ATOM 552 C CA . ILE A 1 74 ? 5.456 2.849 6.043 1.00 96.94 74 ILE A CA 1
ATOM 553 C C . ILE A 1 74 ? 5.662 2.998 4.536 1.00 96.94 74 ILE A C 1
ATOM 555 O O . ILE A 1 74 ? 6.455 3.831 4.097 1.00 96.94 74 ILE A O 1
ATOM 559 N N . GLN A 1 75 ? 4.952 2.201 3.732 1.00 96.69 75 GLN A N 1
ATOM 560 C CA . GLN A 1 75 ? 5.062 2.237 2.274 1.00 96.69 75 GLN A CA 1
ATOM 561 C C . GLN A 1 75 ? 3.686 2.168 1.619 1.00 96.69 75 GLN A C 1
ATOM 563 O O . GLN A 1 75 ? 2.793 1.474 2.085 1.00 96.69 75 GLN A O 1
ATOM 568 N N . SER A 1 76 ? 3.509 2.910 0.528 1.00 97.69 76 SER A N 1
ATOM 569 C CA . SER A 1 76 ? 2.282 2.909 -0.280 1.00 97.69 76 SER A CA 1
ATOM 570 C C . SER A 1 76 ? 2.659 2.806 -1.756 1.00 97.69 76 SER A C 1
ATOM 572 O O . SER A 1 76 ? 3.423 1.907 -2.101 1.00 97.69 76 SER A O 1
ATOM 574 N N . TYR A 1 77 ? 2.190 3.693 -2.637 1.00 98.25 77 TYR A N 1
ATOM 575 C CA . TYR A 1 77 ? 2.584 3.649 -4.042 1.00 98.25 77 TYR A CA 1
ATOM 576 C C . TYR A 1 77 ? 4.109 3.647 -4.239 1.00 98.25 77 TYR A C 1
ATOM 578 O O . TYR A 1 77 ? 4.835 4.439 -3.631 1.00 98.25 77 TYR A O 1
ATOM 586 N N . ARG A 1 78 ? 4.570 2.785 -5.150 1.00 97.44 78 ARG A N 1
ATOM 587 C CA . ARG A 1 78 ? 5.969 2.661 -5.568 1.00 97.44 78 ARG A CA 1
ATOM 588 C C . ARG A 1 78 ? 6.034 2.625 -7.093 1.00 97.44 78 ARG A C 1
ATOM 590 O O . ARG A 1 78 ? 5.362 1.810 -7.707 1.00 97.44 78 ARG A O 1
ATOM 597 N N . SER A 1 79 ? 6.847 3.464 -7.727 1.00 97.56 79 SER A N 1
ATOM 598 C CA . SER A 1 79 ? 7.064 3.380 -9.181 1.00 97.56 79 SER A CA 1
ATOM 599 C C . SER A 1 79 ? 7.839 2.110 -9.569 1.00 97.56 79 SER A C 1
ATOM 601 O O . SER A 1 79 ? 8.483 1.488 -8.724 1.00 97.56 79 SER A O 1
ATOM 603 N N . CYS A 1 80 ? 7.857 1.731 -10.855 1.00 96.75 80 CYS A N 1
ATOM 604 C CA . CYS A 1 80 ? 8.672 0.590 -11.312 1.00 96.75 80 CYS A CA 1
ATOM 605 C C . CYS A 1 80 ? 10.165 0.752 -11.043 1.00 96.75 80 CYS A C 1
ATOM 607 O O . CYS A 1 80 ? 10.824 -0.217 -10.674 1.00 96.75 80 CYS A O 1
ATOM 609 N N . LYS A 1 81 ? 10.689 1.975 -11.171 1.00 97.12 81 LYS A N 1
ATOM 610 C CA . LYS A 1 81 ? 12.081 2.270 -10.830 1.00 97.12 81 LYS A CA 1
ATOM 611 C C . LYS A 1 81 ? 12.342 2.015 -9.345 1.00 97.12 81 LYS A C 1
ATOM 613 O O . LYS A 1 81 ? 13.260 1.280 -9.001 1.00 97.12 81 LYS A O 1
ATOM 618 N N . GLN A 1 82 ? 11.482 2.543 -8.476 1.00 97.62 82 GLN A N 1
ATOM 619 C CA . GLN A 1 82 ? 11.593 2.320 -7.035 1.00 97.62 82 GLN A CA 1
ATOM 620 C C . GLN A 1 82 ? 11.411 0.837 -6.665 1.00 97.62 82 GLN A C 1
ATOM 622 O O . GLN A 1 82 ? 12.055 0.360 -5.738 1.00 97.62 82 GLN A O 1
ATOM 627 N N . GLN A 1 83 ? 10.558 0.087 -7.377 1.00 97.62 83 GLN A N 1
ATOM 628 C CA . GLN A 1 83 ? 10.408 -1.361 -7.186 1.00 97.62 83 GLN A CA 1
ATOM 629 C C . GLN A 1 83 ? 11.701 -2.101 -7.534 1.00 97.62 83 GLN A C 1
ATOM 631 O O . GLN A 1 83 ? 12.141 -2.937 -6.753 1.00 97.62 83 GLN A O 1
ATOM 636 N N . ALA A 1 84 ? 12.331 -1.768 -8.661 1.00 97.50 84 ALA A N 1
ATOM 637 C CA . ALA A 1 84 ? 13.606 -2.358 -9.054 1.00 97.50 84 ALA A CA 1
ATOM 638 C C . ALA A 1 84 ? 14.699 -2.071 -8.012 1.00 97.50 84 ALA A C 1
ATOM 640 O O . ALA A 1 84 ? 15.396 -2.983 -7.574 1.00 97.50 84 ALA A O 1
ATOM 641 N N . GLU A 1 85 ? 14.795 -0.822 -7.550 1.00 97.94 85 GLU A N 1
ATOM 642 C CA . GLU A 1 85 ? 15.718 -0.416 -6.482 1.00 97.94 85 GLU A CA 1
ATOM 643 C C . GLU A 1 85 ? 15.443 -1.161 -5.166 1.00 97.94 85 GLU A C 1
ATOM 645 O O . GLU A 1 85 ? 16.379 -1.573 -4.480 1.00 97.94 85 GLU A O 1
ATOM 650 N N . ALA A 1 86 ? 14.170 -1.371 -4.813 1.00 94.56 86 ALA A N 1
ATOM 651 C CA . ALA A 1 86 ? 13.791 -2.165 -3.649 1.00 94.56 86 ALA A CA 1
ATOM 652 C C . ALA A 1 86 ? 14.221 -3.632 -3.806 1.00 94.56 86 ALA A C 1
ATOM 654 O O . ALA A 1 86 ? 14.802 -4.190 -2.879 1.00 94.56 86 ALA A O 1
ATOM 655 N N . CYS A 1 87 ? 14.028 -4.240 -4.980 1.00 96.06 87 CYS A N 1
ATOM 656 C CA . CYS A 1 87 ? 14.453 -5.619 -5.220 1.00 96.06 87 CYS A CA 1
ATOM 657 C C . CYS A 1 87 ? 15.977 -5.788 -5.183 1.00 96.06 87 CYS A C 1
ATOM 659 O O . CYS A 1 87 ? 16.461 -6.770 -4.620 1.00 96.06 87 CYS A O 1
ATOM 661 N N . VAL A 1 88 ? 16.750 -4.811 -5.674 1.00 97.62 88 VAL A N 1
ATOM 662 C CA . VAL A 1 88 ? 18.215 -4.814 -5.503 1.00 97.62 88 VAL A CA 1
ATOM 663 C C . VAL A 1 88 ? 18.590 -4.831 -4.019 1.00 97.62 88 VAL A C 1
ATOM 665 O O . VAL A 1 88 ? 19.452 -5.605 -3.621 1.00 97.62 88 VAL A O 1
ATOM 668 N N . LYS A 1 89 ? 17.917 -4.042 -3.176 1.00 95.56 89 LYS A N 1
ATOM 669 C CA . LYS A 1 89 ? 18.189 -4.023 -1.728 1.00 95.56 89 LYS A CA 1
ATOM 670 C C . LYS A 1 89 ? 17.788 -5.324 -1.028 1.00 95.56 89 LYS A C 1
ATOM 672 O O . LYS A 1 89 ? 18.484 -5.761 -0.121 1.00 95.56 89 LYS A O 1
ATOM 677 N N . VAL A 1 90 ? 16.671 -5.931 -1.431 1.00 91.88 90 VAL A N 1
ATOM 678 C CA . VAL A 1 90 ? 16.128 -7.142 -0.790 1.00 91.88 90 VAL A CA 1
ATOM 679 C C . VAL A 1 90 ? 16.900 -8.401 -1.187 1.00 91.88 90 VAL A C 1
ATOM 681 O O . VAL A 1 90 ? 17.112 -9.279 -0.351 1.00 91.88 90 VAL A O 1
ATOM 684 N N . CYS A 1 91 ? 17.287 -8.519 -2.458 1.00 94.38 91 CYS A N 1
ATOM 685 C CA . CYS A 1 91 ? 17.851 -9.758 -2.995 1.00 94.38 91 CYS A CA 1
ATOM 686 C C . CYS A 1 91 ? 18.917 -9.573 -4.082 1.00 94.38 91 CYS A C 1
ATOM 688 O O . CYS A 1 91 ? 19.285 -10.545 -4.733 1.00 94.38 91 CYS A O 1
ATOM 690 N N . GLY A 1 92 ? 19.426 -8.358 -4.298 1.00 95.88 92 GLY A N 1
ATOM 691 C CA . GLY A 1 92 ? 20.517 -8.088 -5.243 1.00 95.88 92 GLY A CA 1
ATOM 692 C C . GLY A 1 92 ? 20.111 -8.072 -6.719 1.00 95.88 92 GLY A C 1
ATOM 693 O O . GLY A 1 92 ? 20.960 -7.832 -7.572 1.00 95.88 92 GLY A O 1
ATOM 694 N N . VAL A 1 93 ? 18.831 -8.294 -7.044 1.00 96.19 93 VAL A N 1
ATOM 695 C CA . VAL A 1 93 ? 18.357 -8.455 -8.428 1.00 96.19 93 VAL A CA 1
ATOM 696 C C . VAL A 1 93 ? 17.231 -7.469 -8.739 1.00 96.19 93 VAL A C 1
ATOM 698 O O . VAL A 1 93 ? 16.154 -7.523 -8.151 1.00 96.19 93 VAL A O 1
ATOM 701 N N . ALA A 1 94 ? 17.451 -6.580 -9.712 1.00 96.56 94 ALA A N 1
ATOM 702 C CA . ALA A 1 94 ? 16.488 -5.538 -10.090 1.00 96.56 94 ALA A CA 1
ATOM 703 C C . ALA A 1 94 ? 15.185 -6.082 -10.706 1.00 96.56 94 ALA A C 1
ATOM 705 O O . ALA A 1 94 ? 14.142 -5.438 -10.621 1.00 96.56 94 ALA A O 1
ATOM 706 N N . SER A 1 95 ? 15.226 -7.268 -11.319 1.00 96.06 95 SER A N 1
ATOM 707 C CA . SER A 1 95 ? 14.060 -7.917 -11.932 1.00 96.06 95 SER A CA 1
ATOM 708 C C . SER A 1 95 ? 13.152 -8.641 -10.930 1.00 96.06 95 SER A C 1
ATOM 710 O O . SER A 1 95 ? 12.140 -9.206 -11.345 1.00 96.06 95 SER A O 1
ATOM 712 N N . GLY A 1 96 ? 13.465 -8.589 -9.633 1.00 94.00 96 GLY A N 1
ATOM 713 C CA . GLY A 1 96 ? 12.744 -9.308 -8.587 1.00 94.00 96 GLY A CA 1
ATOM 714 C C . GLY A 1 96 ? 13.340 -10.681 -8.287 1.00 94.00 96 GLY A C 1
ATOM 715 O O . GLY A 1 96 ? 14.273 -11.148 -8.938 1.00 94.00 96 GLY A O 1
ATOM 716 N N . CYS A 1 97 ? 12.795 -11.321 -7.260 1.00 92.38 97 CYS A N 1
ATOM 717 C CA . CYS A 1 97 ? 13.230 -12.623 -6.777 1.00 92.38 97 CYS A CA 1
ATOM 718 C C . CYS A 1 97 ? 12.045 -13.359 -6.159 1.00 92.38 97 CYS A C 1
ATOM 720 O O . CYS A 1 97 ? 11.178 -12.756 -5.517 1.00 92.38 97 CYS A O 1
ATOM 722 N N . LYS A 1 98 ? 12.019 -14.675 -6.373 1.00 88.31 98 LYS A N 1
ATOM 723 C CA . LYS A 1 98 ? 10.930 -15.543 -5.933 1.00 88.31 98 LYS A CA 1
ATOM 724 C C . LYS A 1 98 ? 10.677 -15.371 -4.429 1.00 88.31 98 LYS A C 1
ATOM 726 O O . LYS A 1 98 ? 11.627 -15.315 -3.652 1.00 88.31 98 LYS A O 1
ATOM 731 N N . ASP A 1 99 ? 9.404 -15.237 -4.064 1.00 83.62 99 ASP A N 1
ATOM 732 C CA . ASP A 1 99 ? 8.890 -15.165 -2.687 1.00 83.62 99 ASP A CA 1
ATOM 733 C C . ASP A 1 99 ? 9.432 -14.009 -1.818 1.00 83.62 99 ASP A C 1
ATOM 735 O O . ASP A 1 99 ? 9.157 -13.955 -0.624 1.00 83.62 99 ASP A O 1
ATOM 739 N N . ARG A 1 100 ? 10.201 -13.070 -2.391 1.00 85.94 100 ARG A N 1
ATOM 740 C CA . ARG A 1 100 ? 10.837 -11.978 -1.629 1.00 85.94 100 ARG A CA 1
ATOM 741 C C . ARG A 1 100 ? 10.690 -10.599 -2.254 1.00 85.94 100 ARG A C 1
ATOM 743 O O . ARG A 1 100 ? 10.632 -9.614 -1.527 1.00 85.94 100 ARG A O 1
ATOM 750 N N . CYS A 1 101 ? 10.665 -10.496 -3.583 1.00 91.75 101 CYS A N 1
ATOM 751 C CA . CYS A 1 101 ? 10.420 -9.220 -4.247 1.00 91.75 101 CYS A CA 1
ATOM 752 C C . CYS A 1 101 ? 9.707 -9.410 -5.580 1.00 91.75 101 CYS A C 1
ATOM 754 O O . CYS A 1 101 ? 10.247 -10.014 -6.509 1.00 91.75 101 CYS A O 1
ATOM 756 N N . ALA A 1 102 ? 8.510 -8.838 -5.688 1.00 92.88 102 ALA A N 1
ATOM 757 C CA . ALA A 1 102 ? 7.754 -8.820 -6.930 1.00 92.88 102 ALA A CA 1
ATOM 758 C C . ALA A 1 102 ? 8.523 -8.078 -8.034 1.00 92.88 102 ALA A C 1
ATOM 760 O O . ALA A 1 102 ? 9.090 -7.001 -7.809 1.00 92.88 102 ALA A O 1
ATOM 761 N N . LYS A 1 103 ? 8.503 -8.651 -9.240 1.00 95.31 103 LYS A N 1
ATOM 762 C CA . LYS A 1 103 ? 9.095 -8.052 -10.435 1.00 95.31 103 LYS A CA 1
ATOM 763 C C . LYS A 1 103 ? 8.509 -6.649 -10.674 1.00 95.31 103 LYS A C 1
ATOM 765 O O . LYS A 1 103 ? 7.303 -6.452 -10.511 1.00 95.31 103 LYS A O 1
ATOM 770 N N . PRO A 1 104 ? 9.315 -5.664 -11.109 1.00 96.38 104 PRO A N 1
ATOM 771 C CA . PRO A 1 104 ? 8.779 -4.386 -11.554 1.00 96.38 104 PRO A CA 1
ATOM 772 C C . PRO A 1 104 ? 7.701 -4.567 -12.626 1.00 96.38 104 PRO A C 1
ATOM 774 O O . PRO A 1 104 ? 7.925 -5.172 -13.671 1.00 96.38 104 PRO A O 1
ATOM 777 N N . GLY A 1 105 ? 6.524 -4.031 -12.335 1.00 95.38 105 GLY A N 1
ATOM 778 C CA . GLY A 1 105 ? 5.329 -4.094 -13.166 1.00 95.38 105 GLY A CA 1
ATOM 779 C C . GLY A 1 105 ? 4.265 -5.033 -12.602 1.00 95.38 105 GLY A C 1
ATOM 780 O O . GLY A 1 105 ? 3.133 -4.998 -13.067 1.00 95.38 105 GLY A O 1
ATOM 781 N N . THR A 1 106 ? 4.600 -5.839 -11.589 1.00 93.88 106 THR A N 1
ATOM 782 C CA . THR A 1 106 ? 3.685 -6.835 -11.014 1.00 93.88 106 THR A CA 1
ATOM 783 C C . THR A 1 106 ? 3.359 -6.589 -9.540 1.00 93.88 106 THR A C 1
ATOM 785 O O . THR A 1 106 ? 2.516 -7.290 -8.991 1.00 93.88 106 THR A O 1
ATOM 788 N N . SER A 1 107 ? 4.006 -5.624 -8.876 1.00 94.62 107 SER A N 1
ATOM 789 C CA . SER A 1 107 ? 3.738 -5.303 -7.468 1.00 94.62 107 SER A CA 1
ATOM 790 C C . SER A 1 107 ? 2.478 -4.451 -7.311 1.00 94.62 107 SER A C 1
ATOM 792 O O . SER A 1 107 ? 2.285 -3.460 -8.019 1.00 94.62 107 SER A O 1
ATOM 794 N N . TYR A 1 108 ? 1.654 -4.772 -6.314 1.00 95.25 108 TYR A N 1
ATOM 795 C CA . TYR A 1 108 ? 0.454 -3.998 -5.984 1.00 95.25 108 TYR A CA 1
ATOM 796 C C . TYR A 1 108 ? 0.764 -2.588 -5.465 1.00 95.25 108 TYR A C 1
ATOM 798 O O . TYR A 1 108 ? -0.054 -1.678 -5.633 1.00 95.25 108 TYR A O 1
ATOM 806 N N . HIS A 1 109 ? 1.971 -2.346 -4.941 1.00 96.62 109 HIS A N 1
ATOM 807 C CA . HIS A 1 109 ? 2.426 -0.981 -4.662 1.00 96.62 109 HIS A CA 1
ATOM 808 C C . HIS A 1 109 ? 2.475 -0.138 -5.938 1.00 96.62 109 HIS A C 1
ATOM 810 O O . HIS A 1 109 ? 2.169 1.047 -5.912 1.00 96.62 109 HIS A O 1
ATOM 816 N N . GLN A 1 110 ? 2.786 -0.737 -7.0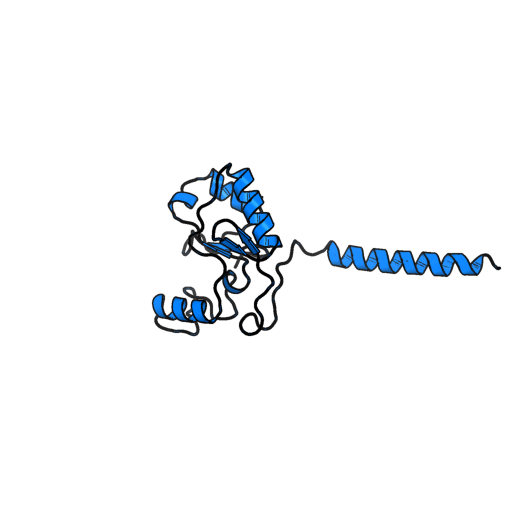84 1.00 97.06 110 GLN A N 1
ATOM 817 C CA . GLN A 1 110 ? 2.843 -0.031 -8.369 1.00 97.06 110 GLN A CA 1
ATOM 818 C C . GLN A 1 110 ? 1.457 0.250 -8.934 1.00 97.06 110 GLN A C 1
ATOM 820 O O . GLN A 1 110 ? 1.275 1.165 -9.732 1.00 97.06 110 GLN A O 1
ATOM 8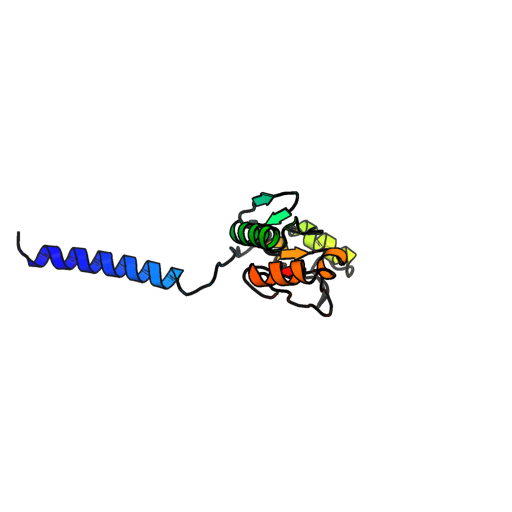25 N N . LEU A 1 111 ? 0.463 -0.497 -8.461 1.00 96.50 111 LEU A N 1
ATOM 826 C CA . LEU A 1 111 ? -0.933 -0.202 -8.707 1.00 96.50 111 LEU A CA 1
ATOM 827 C C . LEU A 1 111 ? -1.468 0.861 -7.739 1.00 96.50 111 LEU A C 1
ATOM 829 O O . LEU A 1 111 ? -2.602 1.277 -7.897 1.00 96.50 111 LEU A O 1
ATOM 833 N N . GLY A 1 112 ? -0.724 1.305 -6.720 1.00 97.31 112 GLY A N 1
ATOM 834 C CA . GLY A 1 112 ? -1.300 2.140 -5.658 1.00 97.31 112 GLY A CA 1
ATOM 835 C C . GLY A 1 112 ? -2.436 1.420 -4.922 1.00 97.31 112 GLY A C 1
ATOM 836 O O . GLY A 1 112 ? -3.409 2.048 -4.510 1.00 97.31 112 GLY A O 1
ATOM 837 N N . ALA A 1 113 ? -2.336 0.096 -4.819 1.00 97.25 113 ALA A N 1
ATOM 838 C CA . ALA A 1 113 ? -3.339 -0.779 -4.228 1.00 97.25 113 ALA A CA 1
ATOM 839 C C . ALA A 1 113 ? -2.771 -1.622 -3.079 1.00 97.25 113 ALA A C 1
ATOM 841 O O . ALA A 1 113 ? -3.425 -2.563 -2.646 1.00 97.25 113 ALA A O 1
ATOM 842 N N . ALA A 1 114 ? -1.571 -1.293 -2.597 1.00 97.06 114 ALA A N 1
ATOM 843 C CA . ALA A 1 114 ? -0.979 -1.894 -1.412 1.00 97.06 114 ALA A CA 1
ATOM 844 C C . ALA A 1 114 ? -0.481 -0.835 -0.430 1.00 97.06 114 ALA A C 1
ATOM 846 O O . ALA A 1 114 ? -0.069 0.263 -0.828 1.00 97.06 114 ALA A O 1
ATOM 847 N N . ILE A 1 115 ? -0.509 -1.203 0.845 1.00 97.94 115 ILE A N 1
ATOM 848 C CA . ILE A 1 115 ? 0.133 -0.494 1.943 1.00 97.94 115 ILE A CA 1
ATOM 849 C C . ILE A 1 115 ? 0.954 -1.482 2.765 1.00 97.94 115 ILE A C 1
ATOM 851 O O . ILE A 1 115 ? 0.514 -2.603 3.000 1.00 97.94 115 ILE A O 1
ATOM 855 N N . ASP A 1 116 ? 2.095 -1.015 3.258 1.00 96.62 116 ASP A N 1
ATOM 856 C CA . ASP A 1 116 ? 2.852 -1.699 4.301 1.00 96.62 116 ASP A CA 1
ATOM 857 C C . ASP A 1 116 ? 2.694 -0.911 5.598 1.00 96.62 116 ASP A C 1
ATOM 859 O O . ASP A 1 116 ? 2.946 0.299 5.630 1.00 96.62 116 ASP A O 1
ATOM 863 N N . VAL A 1 117 ? 2.271 -1.573 6.670 1.00 97.00 117 VAL A N 1
ATOM 864 C CA . VAL A 1 117 ? 2.100 -0.968 8.000 1.00 97.00 117 VAL A CA 1
ATOM 865 C C . VAL A 1 117 ? 3.180 -1.453 8.966 1.00 97.00 117 VAL A C 1
ATOM 867 O O . VAL A 1 117 ? 3.786 -2.503 8.771 1.00 97.00 117 VAL A O 1
ATOM 870 N N . SER A 1 118 ? 3.451 -0.677 10.018 1.00 93.88 118 SER A N 1
ATOM 871 C CA . SER A 1 118 ? 4.461 -1.049 11.018 1.00 93.88 118 SER A CA 1
ATOM 872 C C . SER A 1 118 ? 3.998 -2.176 11.939 1.00 93.88 118 SER A C 1
ATOM 874 O O . SER A 1 118 ? 2.799 -2.359 12.147 1.00 93.88 118 SER A O 1
ATOM 876 N N . GLN A 1 119 ? 4.948 -2.862 12.584 1.00 93.56 119 GLN A N 1
ATOM 877 C CA . GLN A 1 119 ? 4.635 -3.859 13.616 1.00 93.56 119 GLN A CA 1
ATOM 878 C C . GLN A 1 119 ? 3.737 -3.278 14.722 1.00 93.56 119 GLN A C 1
ATOM 880 O O . GLN A 1 119 ? 2.734 -3.881 15.075 1.00 93.56 119 GLN A O 1
ATOM 885 N N . ALA A 1 120 ? 3.994 -2.041 15.159 1.00 95.19 120 ALA A N 1
ATOM 886 C CA . ALA A 1 120 ? 3.151 -1.360 16.144 1.00 95.19 120 ALA A CA 1
ATOM 887 C C . ALA A 1 120 ? 1.687 -1.164 15.686 1.00 95.19 120 ALA A C 1
ATOM 889 O O . ALA A 1 120 ? 0.785 -1.033 16.513 1.00 95.19 120 ALA A O 1
ATOM 890 N N . MET A 1 121 ? 1.420 -1.106 14.374 1.00 96.56 121 MET A N 1
ATOM 891 C CA . MET A 1 121 ? 0.046 -1.129 13.858 1.00 96.56 121 MET A CA 1
ATOM 892 C C . MET A 1 121 ? -0.554 -2.534 13.923 1.00 96.56 121 MET A C 1
ATOM 894 O O . MET A 1 121 ? -1.729 -2.662 14.261 1.00 96.56 121 MET A O 1
ATOM 898 N N . LEU A 1 122 ? 0.242 -3.562 13.626 1.00 95.00 122 LEU A N 1
ATOM 899 C CA . LEU A 1 122 ? -0.174 -4.967 13.644 1.00 95.00 122 LEU A CA 1
ATOM 900 C C . LEU A 1 122 ? -0.484 -5.478 15.053 1.00 95.00 122 LEU A C 1
ATOM 902 O O . LEU A 1 122 ? -1.419 -6.257 15.218 1.00 95.00 122 LEU A O 1
ATOM 906 N N . ASP A 1 123 ? 0.223 -4.982 16.068 1.00 96.44 123 ASP A N 1
ATOM 907 C CA . ASP A 1 123 ? -0.015 -5.330 17.476 1.00 96.44 123 ASP A CA 1
ATOM 908 C C . ASP A 1 123 ? -1.393 -4.844 17.977 1.00 96.44 123 ASP A C 1
ATOM 910 O O . ASP A 1 123 ? -1.875 -5.242 19.037 1.00 96.44 123 ASP A O 1
ATOM 914 N N . SER A 1 124 ? -2.067 -3.981 17.208 1.00 97.69 124 SER A N 1
ATOM 915 C CA . SER A 1 124 ? -3.417 -3.509 17.492 1.00 97.69 124 SER A CA 1
ATOM 916 C C . SER A 1 124 ? -4.460 -4.331 16.735 1.00 97.69 124 SER A C 1
ATOM 918 O O . SER A 1 124 ? -4.752 -4.063 15.567 1.00 97.69 124 SER A O 1
ATOM 920 N N . THR A 1 125 ? -5.140 -5.248 17.434 1.00 97.19 125 THR A N 1
ATOM 921 C CA . THR A 1 125 ? -6.267 -6.025 16.876 1.00 97.19 125 THR A CA 1
ATOM 922 C C . THR A 1 125 ? -7.321 -5.130 16.220 1.00 97.19 125 THR A C 1
ATOM 924 O O . THR A 1 125 ? -7.859 -5.470 15.170 1.00 97.19 125 THR A O 1
ATOM 927 N N . LYS A 1 126 ? -7.571 -3.939 16.784 1.00 98.00 126 LYS A N 1
ATOM 928 C CA . LYS A 1 126 ? -8.514 -2.963 16.221 1.00 98.00 126 LYS A CA 1
ATOM 929 C C . LYS A 1 126 ? -8.090 -2.466 14.835 1.00 98.00 126 LYS A C 1
ATOM 931 O O . LYS A 1 126 ? -8.945 -2.321 13.970 1.00 98.00 126 LYS A O 1
ATOM 936 N N . VAL A 1 127 ? -6.797 -2.218 14.605 1.00 98.19 127 VAL A N 1
ATOM 937 C CA . VAL A 1 127 ? -6.290 -1.818 13.279 1.00 98.19 127 VAL A CA 1
ATOM 938 C C . VAL A 1 127 ? -6.373 -2.973 12.292 1.00 98.19 127 VAL A C 1
ATOM 940 O O . VAL A 1 127 ? -6.859 -2.781 11.181 1.00 98.19 127 VAL A O 1
ATOM 943 N N . VAL A 1 128 ? -5.957 -4.172 12.704 1.00 97.50 128 VAL A N 1
ATOM 944 C CA . VAL A 1 128 ? -6.021 -5.373 11.859 1.00 97.50 128 VAL A CA 1
ATOM 945 C C . VAL A 1 128 ? -7.461 -5.656 11.421 1.00 97.50 128 VAL A C 1
ATOM 947 O O . VAL A 1 128 ? -7.708 -5.893 10.240 1.00 97.50 128 VAL A O 1
ATOM 950 N N . MET A 1 129 ? -8.426 -5.585 12.343 1.00 98.00 129 MET A N 1
ATOM 951 C CA . MET A 1 129 ? -9.846 -5.738 12.010 1.00 98.00 129 MET A CA 1
ATOM 952 C C . MET A 1 129 ? -10.348 -4.604 11.115 1.00 98.00 129 MET A C 1
ATOM 954 O O . MET A 1 129 ? -10.982 -4.874 10.104 1.00 98.00 129 MET A O 1
ATOM 958 N N . ALA A 1 130 ? -10.004 -3.350 11.417 1.00 98.50 130 ALA A N 1
ATOM 959 C CA . ALA A 1 130 ? -10.419 -2.207 10.608 1.00 98.50 130 ALA A CA 1
ATOM 960 C C . ALA A 1 130 ? -9.938 -2.293 9.149 1.00 98.50 130 ALA A C 1
ATOM 962 O O . ALA A 1 130 ? -10.672 -1.907 8.240 1.00 98.50 130 ALA A O 1
ATOM 963 N N . LEU A 1 131 ? -8.725 -2.805 8.912 1.00 97.88 131 LEU A N 1
ATOM 964 C CA . LEU A 1 131 ? -8.210 -3.065 7.566 1.00 97.88 131 LEU A CA 1
ATOM 965 C C . LEU A 1 131 ? -9.037 -4.149 6.861 1.00 97.88 131 LEU A C 1
ATOM 967 O O . LEU A 1 131 ? -9.524 -3.910 5.753 1.00 97.88 131 LEU A O 1
ATOM 971 N N . LYS A 1 132 ? -9.270 -5.291 7.520 1.00 96.69 132 LYS A N 1
ATOM 972 C CA . LYS A 1 132 ? -10.098 -6.386 6.982 1.00 96.69 132 LYS A CA 1
ATOM 973 C C . LYS A 1 132 ? -11.521 -5.924 6.651 1.00 96.69 132 LYS A C 1
ATOM 975 O O . LYS A 1 132 ? -11.983 -6.117 5.530 1.00 96.69 132 LYS A O 1
ATOM 980 N N . ASP A 1 133 ? -12.178 -5.228 7.575 1.00 97.38 133 ASP A N 1
ATOM 981 C CA . ASP A 1 133 ? -13.552 -4.725 7.430 1.00 97.38 133 ASP A CA 1
ATOM 982 C C . ASP A 1 133 ? -13.681 -3.643 6.346 1.00 97.38 133 ASP A C 1
ATOM 984 O O . ASP A 1 133 ? -14.739 -3.461 5.729 1.00 97.38 133 ASP A O 1
ATOM 988 N N . ALA A 1 134 ? -12.594 -2.916 6.084 1.00 97.50 134 ALA A N 1
ATOM 989 C CA . ALA A 1 134 ? -12.501 -1.974 4.978 1.00 97.50 134 ALA A CA 1
ATOM 990 C C . ALA A 1 134 ? -12.182 -2.642 3.625 1.00 97.50 134 ALA A C 1
ATOM 992 O O . ALA A 1 134 ? -12.176 -1.949 2.606 1.00 97.50 134 ALA A O 1
ATOM 993 N N . GLY A 1 135 ? -11.980 -3.962 3.591 1.00 95.50 135 GLY A N 1
ATOM 994 C CA . GLY A 1 135 ? -11.754 -4.745 2.376 1.00 95.50 135 GLY A CA 1
ATOM 995 C C . GLY A 1 135 ? -10.285 -4.909 1.986 1.00 95.50 135 GLY A C 1
ATOM 996 O O . GLY A 1 135 ? -10.004 -5.268 0.843 1.00 95.50 135 GLY A O 1
ATOM 997 N N . TRP A 1 136 ? -9.351 -4.629 2.897 1.00 96.69 136 TRP A N 1
ATOM 998 C CA . TRP A 1 136 ? -7.940 -4.950 2.7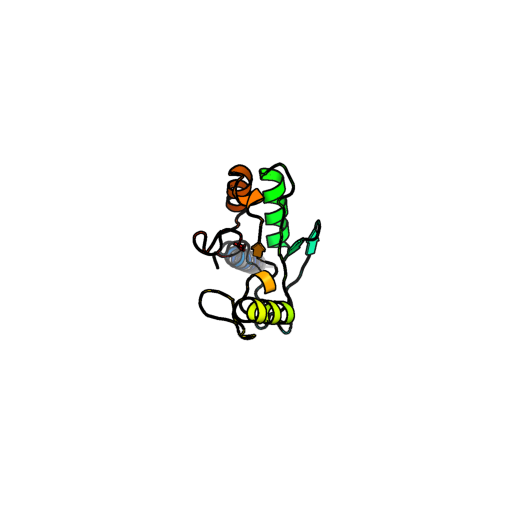00 1.00 96.69 136 TRP A CA 1
ATOM 999 C C . TRP A 1 136 ? -7.683 -6.420 3.013 1.00 96.69 136 TRP A C 1
ATOM 1001 O O . TRP A 1 136 ? -8.192 -6.959 3.996 1.00 96.69 136 TRP A O 1
ATOM 1011 N N . CYS A 1 137 ? -6.854 -7.056 2.197 1.00 95.12 137 CYS A N 1
ATOM 1012 C CA . CYS A 1 137 ? -6.409 -8.421 2.399 1.00 95.12 137 CYS A CA 1
ATOM 1013 C C . CYS A 1 137 ? -4.943 -8.463 2.821 1.00 95.12 137 CYS A C 1
ATOM 1015 O O . CYS A 1 137 ? -4.127 -7.712 2.297 1.00 95.12 137 CYS A O 1
ATOM 1017 N N . GLN A 1 138 ? -4.621 -9.364 3.744 1.00 93.31 138 GLN A N 1
ATOM 1018 C CA . GLN A 1 138 ? -3.256 -9.670 4.155 1.00 93.31 138 GLN A CA 1
ATOM 1019 C C . GLN A 1 138 ? -2.849 -10.992 3.501 1.00 93.31 138 GLN A C 1
ATOM 1021 O O . GLN A 1 138 ? -3.301 -12.059 3.916 1.00 93.31 138 GLN A O 1
ATOM 1026 N N . SER A 1 139 ? -2.057 -10.919 2.438 1.00 75.69 139 SER A N 1
ATOM 1027 C CA . SER A 1 139 ? -1.858 -12.043 1.512 1.00 75.69 139 SER A CA 1
ATOM 1028 C C . SER A 1 139 ? -0.879 -13.095 2.026 1.00 75.69 139 SER A C 1
ATOM 1030 O O . SER A 1 139 ? -1.049 -14.284 1.767 1.00 75.69 139 SER A O 1
ATOM 1032 N N . VAL A 1 140 ? 0.143 -12.667 2.768 1.00 81.19 140 VAL A N 1
ATOM 1033 C CA . VAL A 1 140 ? 1.253 -13.519 3.224 1.00 81.19 140 VAL A CA 1
ATOM 1034 C C . VAL A 1 140 ? 1.606 -13.241 4.694 1.00 81.19 140 VAL A C 1
ATOM 1036 O O . VAL A 1 140 ? 2.742 -12.892 5.014 1.00 81.19 140 VAL A O 1
ATOM 1039 N N . PRO A 1 141 ? 0.653 -13.421 5.631 1.00 82.69 141 PRO A N 1
ATOM 1040 C CA . PRO A 1 141 ? 0.813 -13.017 7.031 1.00 82.69 141 PRO A CA 1
ATOM 1041 C C . PRO A 1 141 ? 1.991 -13.682 7.760 1.00 82.69 141 PRO A C 1
ATOM 1043 O O . PRO A 1 141 ? 2.441 -13.165 8.774 1.00 82.69 141 PRO A O 1
ATOM 1046 N N . ALA A 1 142 ? 2.494 -14.821 7.275 1.00 83.69 142 ALA A N 1
ATOM 1047 C CA . ALA A 1 142 ? 3.623 -15.514 7.893 1.00 83.69 142 ALA A CA 1
ATOM 1048 C C . ALA A 1 142 ? 4.989 -14.900 7.536 1.00 83.69 142 ALA A C 1
ATOM 1050 O O . ALA A 1 142 ? 5.892 -14.902 8.368 1.00 83.69 142 ALA A O 1
ATOM 1051 N N . SER A 1 143 ? 5.157 -14.402 6.307 1.00 83.06 143 SER A N 1
ATOM 1052 C CA . SER A 1 143 ? 6.451 -13.929 5.789 1.00 83.06 143 SER A CA 1
ATOM 1053 C C . SER A 1 143 ? 6.512 -12.420 5.574 1.00 83.06 143 SER A C 1
ATOM 1055 O O . SER A 1 143 ? 7.602 -11.856 5.602 1.00 83.06 143 SER A O 1
ATOM 1057 N N . ASP A 1 144 ? 5.367 -11.770 5.371 1.00 85.88 144 ASP A N 1
ATOM 1058 C CA . ASP A 1 144 ? 5.249 -10.318 5.249 1.00 85.88 144 ASP A CA 1
ATOM 1059 C C . ASP A 1 144 ? 3.938 -9.837 5.905 1.00 85.88 144 ASP A C 1
ATOM 1061 O O . ASP A 1 144 ? 2.954 -9.512 5.234 1.00 85.88 144 ASP A O 1
ATOM 1065 N N . PRO A 1 145 ? 3.879 -9.8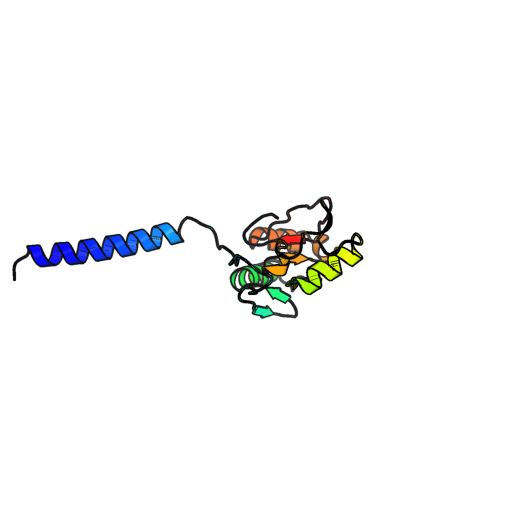41 7.251 1.00 91.19 145 PRO A N 1
ATOM 1066 C CA . PRO A 1 145 ? 2.670 -9.479 7.986 1.00 91.19 145 PRO A CA 1
ATOM 1067 C C . PRO A 1 145 ? 2.318 -7.993 7.848 1.00 91.19 145 PRO A C 1
ATOM 1069 O O . PRO A 1 145 ? 1.183 -7.602 8.120 1.00 91.19 145 PRO A O 1
ATOM 1072 N N . GLY A 1 146 ? 3.267 -7.150 7.437 1.00 94.62 146 GLY A N 1
ATOM 1073 C CA . GLY A 1 146 ? 3.041 -5.724 7.233 1.00 94.62 146 GLY A CA 1
ATOM 1074 C C . GLY A 1 146 ? 2.267 -5.408 5.959 1.00 94.62 146 GLY A C 1
ATOM 1075 O O . GLY A 1 146 ? 1.669 -4.335 5.903 1.00 94.62 146 GLY A O 1
ATOM 1076 N N . HIS A 1 147 ? 2.254 -6.315 4.978 1.00 95.38 147 HIS A N 1
ATOM 1077 C CA . HIS A 1 147 ? 1.702 -6.070 3.652 1.00 95.38 147 HIS A CA 1
ATOM 1078 C C . HIS A 1 147 ? 0.188 -6.284 3.573 1.00 95.38 147 HIS A C 1
ATOM 1080 O O . HIS A 1 147 ? -0.338 -7.341 3.936 1.00 95.38 147 HIS A O 1
ATOM 1086 N N . TRP A 1 148 ? -0.511 -5.285 3.035 1.00 97.00 148 TRP A N 1
ATOM 1087 C CA . TRP A 1 148 ? -1.950 -5.321 2.793 1.00 97.00 148 TRP A CA 1
ATOM 1088 C C . TRP A 1 148 ? -2.284 -4.827 1.392 1.00 97.00 148 TRP A C 1
ATOM 1090 O O . TRP A 1 148 ? -1.857 -3.743 0.997 1.00 97.00 148 TRP A O 1
ATOM 1100 N N . SER A 1 149 ? -3.135 -5.560 0.677 1.00 95.88 149 SER A N 1
ATOM 1101 C CA . SER A 1 149 ? -3.586 -5.227 -0.674 1.00 95.88 149 SER A CA 1
ATOM 1102 C C . SER A 1 149 ? -5.102 -5.023 -0.755 1.00 95.88 149 SER A C 1
ATOM 1104 O O . SER A 1 149 ? -5.882 -5.670 -0.058 1.00 95.88 149 SER A O 1
ATOM 1106 N N . TYR A 1 150 ? -5.542 -4.116 -1.625 1.00 95.25 150 TYR A N 1
ATOM 1107 C CA . TYR A 1 150 ? -6.951 -3.862 -1.931 1.00 95.25 150 TYR A CA 1
ATOM 1108 C C . TYR A 1 150 ? -7.294 -4.339 -3.349 1.00 95.25 150 TYR A C 1
ATOM 1110 O O . TYR A 1 150 ? -6.482 -4.218 -4.266 1.00 95.25 150 TYR A O 1
ATOM 1118 N N . GLY A 1 151 ? -8.507 -4.862 -3.557 1.00 89.31 151 GLY A N 1
ATOM 1119 C CA . GLY A 1 151 ? -8.935 -5.385 -4.866 1.00 89.31 151 GLY A CA 1
ATOM 1120 C C . GLY A 1 151 ? -8.305 -6.737 -5.243 1.00 89.31 151 GLY A C 1
ATOM 1121 O O . GLY A 1 151 ? -8.233 -7.077 -6.425 1.00 89.31 151 GLY A O 1
ATOM 1122 N N . GLY A 1 152 ? -7.819 -7.485 -4.247 1.00 81.38 152 GLY A N 1
ATOM 1123 C CA . GLY A 1 152 ? -7.268 -8.841 -4.351 1.00 81.38 152 GLY A CA 1
ATOM 1124 C C . GLY A 1 152 ? -6.313 -9.157 -3.192 1.00 81.38 152 GLY A C 1
ATOM 1125 O O . GLY A 1 152 ? -5.814 -8.228 -2.559 1.00 81.38 152 GLY A O 1
ATOM 1126 N N . CYS A 1 153 ? -6.061 -10.442 -2.927 1.00 82.12 153 CYS A N 1
ATOM 1127 C CA . CYS A 1 153 ? -5.036 -10.929 -1.993 1.00 82.12 153 CYS A CA 1
ATOM 1128 C C . CYS A 1 153 ? -3.804 -11.348 -2.805 1.00 82.12 153 CYS A C 1
ATOM 1130 O O . CYS A 1 153 ? -3.850 -12.380 -3.477 1.00 82.12 153 CYS A O 1
ATOM 1132 N N . HIS A 1 154 ? -2.757 -10.526 -2.814 1.00 67.94 154 HIS A N 1
ATOM 1133 C CA . HIS A 1 154 ? -1.527 -10.746 -3.584 1.00 67.94 154 HIS A CA 1
ATOM 1134 C C . HIS A 1 154 ? -0.269 -10.431 -2.790 1.00 67.94 154 HIS A C 1
ATOM 1136 O O . HIS A 1 154 ? -0.353 -9.539 -1.917 1.00 67.94 154 HIS A O 1
#

Foldseek 3Di:
DDPVVPVVVVVVVVVVVVVVCVVVPPADPAQDQDPFLQVPQGDWDDDPNAIADPLLVVLQVQLCVQLVHRFDFPAFADHLQRLLVVQCVFPNGSQHDPPTGHGRSGDLSSSSFKTFGDPVQVVDPSSVVSSVVSAWDQQCCPPRVRMIGHNDRD

Secondary structure (DSSP, 8-state):
--THHHHHHHHHHHHHHHHHHHHHHTS-SPPP--S-TTTSPPP-EEETTEEE-HHHHHHHHHHHHHHTS---EEE----HHHHHHHHHHHHS-TT-BTTTBPPTTT-TTTTT-EEEE-HHHHT-HHHHHHHHHTTEE-S-TTT-TTEEEESS--

Sequence (154 aa):
MSRRGRLVAEGLIALVAAAATVFVLNRGPNIIKPDNPCATPPPLQRFHGVTLQPLAMHAYRRANMLAGRLIAVIQSYRSCKQQAEACVKVCGVASGCKDRCAKPGTSYHQLGAAIDVSQAMLDSTKVVMALKDAGWCQSVPASDPGHWSYGGCH

pLDDT: mean 85.23, std 19.97, range [36.72, 98.69]

Radius of gyration: 20.51 Å; chains: 1; bounding box: 70×28×53 Å